Protein AF-A0A9E1RYP2-F1 (afdb_monomer_lite)

Structure (mmCIF, N/CA/C/O backbone):
data_AF-A0A9E1RYP2-F1
#
_entry.id   AF-A0A9E1RYP2-F1
#
loop_
_atom_site.group_PDB
_atom_site.id
_atom_site.type_symbol
_atom_site.label_atom_id
_atom_site.label_alt_id
_atom_site.label_comp_id
_atom_site.label_asym_id
_atom_site.label_entity_id
_atom_site.label_seq_id
_atom_site.pdbx_PDB_ins_code
_atom_site.Cartn_x
_atom_site.Cartn_y
_atom_site.Cartn_z
_atom_site.occupancy
_atom_site.B_iso_or_equiv
_atom_site.auth_seq_id
_atom_site.auth_comp_id
_atom_site.auth_asym_id
_atom_site.auth_atom_id
_atom_site.pdbx_PDB_model_num
ATOM 1 N N . MET A 1 1 ? -30.536 16.034 9.581 1.00 49.25 1 MET A N 1
ATOM 2 C CA . MET A 1 1 ? -29.692 17.081 8.967 1.00 49.25 1 MET A CA 1
ATOM 3 C C . MET A 1 1 ? -28.965 16.430 7.803 1.00 49.25 1 MET A C 1
ATOM 5 O O . MET A 1 1 ? -28.178 15.524 8.031 1.00 49.25 1 MET A O 1
ATOM 9 N N . THR A 1 2 ? -29.339 16.762 6.572 1.00 56.75 2 THR A N 1
ATOM 10 C CA . THR A 1 2 ? -28.860 16.094 5.353 1.00 56.75 2 THR A CA 1
ATOM 11 C C . THR A 1 2 ? -27.442 16.545 5.013 1.00 56.75 2 THR A C 1
ATOM 13 O O . THR A 1 2 ? -27.133 17.735 5.046 1.00 56.75 2 THR A O 1
ATOM 16 N N . ILE A 1 3 ? -26.558 15.588 4.723 1.00 62.09 3 ILE A N 1
ATOM 17 C CA . ILE A 1 3 ? -25.202 15.877 4.249 1.00 62.09 3 ILE A CA 1
ATOM 18 C C . ILE A 1 3 ? -25.315 16.577 2.890 1.00 62.09 3 ILE A C 1
ATOM 20 O O . ILE A 1 3 ? -26.033 16.100 2.016 1.00 62.09 3 ILE A O 1
ATOM 24 N N . ASP A 1 4 ? -24.623 17.709 2.733 1.00 70.75 4 ASP A N 1
ATOM 25 C CA . ASP A 1 4 ? -24.533 18.447 1.468 1.00 70.75 4 ASP A CA 1
ATOM 26 C C . ASP A 1 4 ? -24.149 17.482 0.331 1.00 70.75 4 ASP A C 1
ATOM 28 O O . ASP A 1 4 ? -23.143 16.769 0.419 1.00 70.75 4 ASP A O 1
ATOM 32 N N . GLU A 1 5 ? -24.945 17.446 -0.740 1.00 65.81 5 GLU A N 1
ATOM 33 C CA . GLU A 1 5 ? -24.736 16.548 -1.880 1.00 65.81 5 GLU A CA 1
ATOM 34 C C . GLU A 1 5 ? -23.338 16.691 -2.496 1.00 65.81 5 GLU A C 1
ATOM 36 O O . GLU A 1 5 ? -22.787 15.718 -3.024 1.00 65.81 5 GLU A O 1
ATOM 41 N N . ARG A 1 6 ? -22.722 17.878 -2.400 1.00 64.88 6 ARG A N 1
ATOM 42 C CA . ARG A 1 6 ? -21.346 18.103 -2.869 1.00 64.88 6 ARG A CA 1
ATOM 43 C C . ARG A 1 6 ? -20.322 17.318 -2.052 1.00 64.88 6 ARG A C 1
ATOM 45 O O . ARG A 1 6 ? -19.341 16.838 -2.613 1.00 64.88 6 ARG A O 1
ATOM 52 N N . VAL A 1 7 ? -20.560 17.167 -0.750 1.00 67.50 7 VAL A N 1
ATOM 53 C CA . VAL A 1 7 ? -19.713 16.388 0.165 1.00 67.50 7 VAL A CA 1
ATOM 54 C C . VAL A 1 7 ? -19.949 14.891 -0.038 1.00 67.50 7 VAL A C 1
ATOM 56 O O . VAL A 1 7 ? -18.996 14.117 -0.025 1.00 67.50 7 VAL A O 1
ATOM 59 N N . ALA A 1 8 ? -21.192 14.479 -0.305 1.00 66.88 8 ALA A N 1
ATOM 60 C CA . ALA A 1 8 ? -21.536 13.079 -0.564 1.00 66.88 8 ALA A CA 1
ATOM 61 C C .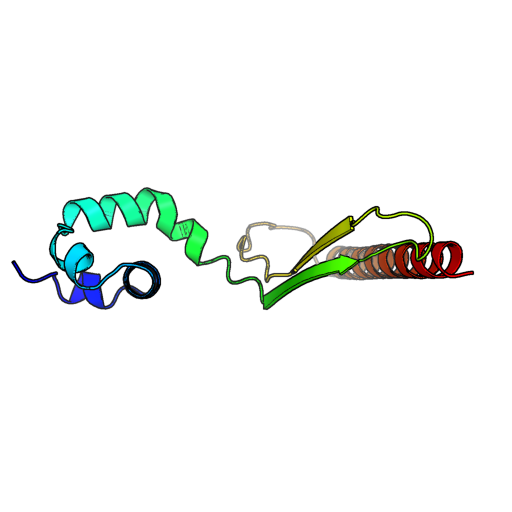 ALA A 1 8 ? -20.915 12.522 -1.862 1.00 66.88 8 ALA A C 1
ATOM 63 O O . ALA A 1 8 ? -20.601 11.334 -1.941 1.00 66.88 8 ALA A O 1
ATOM 64 N N . ARG A 1 9 ? -20.710 13.369 -2.881 1.00 70.62 9 ARG A N 1
ATOM 65 C CA . ARG A 1 9 ? -20.059 12.979 -4.148 1.00 70.62 9 ARG A CA 1
ATOM 66 C C . ARG A 1 9 ? -18.531 12.936 -4.078 1.00 70.62 9 ARG A C 1
ATOM 68 O O . ARG A 1 9 ? -17.898 12.552 -5.061 1.00 70.62 9 ARG A O 1
ATOM 75 N N . ASP A 1 10 ? -17.930 13.326 -2.958 1.00 73.56 10 ASP A N 1
ATOM 76 C CA . ASP A 1 10 ? -16.481 13.305 -2.808 1.00 73.56 10 ASP A CA 1
ATOM 77 C C . ASP A 1 10 ? -15.954 11.850 -2.720 1.00 73.56 10 ASP A C 1
ATOM 79 O O . ASP A 1 10 ? -16.409 11.084 -1.864 1.00 73.56 10 ASP A O 1
ATOM 83 N N . PRO A 1 11 ? -14.994 11.439 -3.575 1.00 72.12 11 PRO A N 1
ATOM 84 C CA . PRO A 1 11 ? -14.495 10.062 -3.603 1.00 72.12 11 PRO A CA 1
ATOM 85 C C . PRO A 1 11 ? -13.877 9.590 -2.281 1.00 72.12 11 PRO A C 1
ATOM 87 O O . PRO A 1 11 ? -14.032 8.422 -1.925 1.00 72.12 11 PRO A O 1
ATOM 90 N N . PHE A 1 12 ? -13.199 10.486 -1.552 1.00 74.56 12 PHE A N 1
ATOM 91 C CA . PHE A 1 12 ? -12.620 10.183 -0.242 1.00 74.56 12 PHE A CA 1
ATOM 92 C C . PHE A 1 12 ? -13.730 9.905 0.769 1.00 74.56 12 PHE A C 1
ATOM 94 O O . PHE A 1 12 ? -13.715 8.881 1.449 1.00 74.56 12 PHE A O 1
ATOM 101 N N . ILE A 1 13 ? -14.725 10.791 0.815 1.00 74.38 13 ILE A N 1
ATOM 102 C CA . ILE A 1 13 ? -15.856 10.692 1.739 1.00 74.38 13 ILE A CA 1
ATOM 103 C C . ILE A 1 13 ? -16.654 9.413 1.480 1.00 74.38 13 ILE A C 1
ATOM 105 O O . ILE A 1 13 ? -16.988 8.695 2.421 1.00 74.38 13 ILE A O 1
ATOM 109 N N . ARG A 1 14 ? -16.887 9.071 0.211 1.00 76.06 14 ARG A N 1
ATOM 110 C CA . ARG A 1 14 ? -17.593 7.845 -0.173 1.00 76.06 14 ARG A CA 1
ATOM 111 C C . ARG A 1 14 ? -16.868 6.580 0.297 1.00 76.06 14 ARG A C 1
ATOM 113 O O . ARG A 1 14 ? -17.477 5.757 0.973 1.00 76.06 14 ARG A O 1
ATOM 120 N N . GLN A 1 15 ? -15.572 6.451 0.005 1.00 75.44 15 GLN A N 1
ATOM 121 C CA . GLN A 1 15 ? -14.775 5.294 0.444 1.00 75.44 15 GLN A CA 1
ATOM 122 C C . GLN A 1 15 ? -14.643 5.216 1.970 1.00 75.44 15 GLN A C 1
ATOM 124 O O . GLN A 1 15 ? -14.639 4.128 2.547 1.00 75.44 15 GLN A O 1
ATOM 129 N N . PHE A 1 16 ? -14.544 6.367 2.635 1.00 76.19 16 PHE A N 1
ATOM 130 C CA . PHE A 1 16 ? -14.487 6.452 4.090 1.00 76.19 16 PHE A CA 1
ATOM 131 C C . PHE A 1 16 ? -15.788 5.944 4.730 1.00 76.19 16 PHE A C 1
ATOM 133 O O . PHE A 1 16 ? -15.751 5.113 5.638 1.00 76.19 16 PHE A O 1
ATOM 140 N N . PHE A 1 17 ? -16.944 6.371 4.214 1.00 79.62 17 PHE A N 1
ATOM 141 C CA . PHE A 1 17 ? -18.252 5.985 4.742 1.00 79.62 17 PHE A CA 1
ATOM 142 C C . PHE A 1 17 ? -18.667 4.539 4.442 1.00 79.62 17 PHE A C 1
ATOM 144 O O . PHE A 1 17 ? -19.449 3.978 5.210 1.00 79.62 17 PHE A O 1
ATOM 151 N N . GLU A 1 18 ? -18.135 3.907 3.392 1.00 78.94 18 GLU A N 1
ATOM 152 C CA . GLU A 1 18 ? -18.356 2.477 3.111 1.00 78.94 18 GLU A CA 1
ATOM 153 C C . GLU A 1 18 ? -17.857 1.569 4.249 1.00 78.94 18 GLU A C 1
ATOM 155 O O . GLU A 1 18 ? -18.407 0.491 4.468 1.00 78.94 18 GLU A O 1
ATOM 160 N N . ARG A 1 19 ? -16.861 2.022 5.022 1.00 78.94 19 ARG A N 1
ATOM 161 C CA . ARG A 1 19 ? -16.293 1.286 6.166 1.00 78.94 19 ARG A CA 1
ATOM 162 C C . ARG A 1 19 ? -16.963 1.615 7.502 1.00 78.94 19 ARG A C 1
ATOM 164 O O . ARG A 1 19 ? -16.650 0.985 8.509 1.00 78.94 19 ARG A O 1
ATOM 171 N N . ILE A 1 20 ? -17.864 2.599 7.525 1.00 81.56 20 ILE A N 1
ATOM 172 C CA . ILE A 1 20 ? -18.532 3.075 8.739 1.00 81.56 20 ILE A CA 1
ATOM 173 C C . ILE A 1 20 ? -19.954 2.495 8.807 1.00 81.56 20 ILE A C 1
ATOM 175 O O . ILE A 1 20 ? -20.704 2.585 7.823 1.00 81.56 20 ILE A O 1
ATOM 179 N N . PRO A 1 21 ? -20.366 1.931 9.960 1.00 83.00 21 PRO A N 1
ATOM 180 C CA . PRO A 1 21 ? -21.735 1.469 10.173 1.00 83.00 21 PRO A CA 1
ATOM 181 C C . PRO A 1 21 ? -22.767 2.557 9.859 1.00 83.00 21 PRO A C 1
ATOM 183 O O . PRO A 1 21 ? -22.576 3.714 10.227 1.00 83.00 21 PRO A O 1
ATOM 186 N N . ALA A 1 22 ? -23.875 2.186 9.208 1.00 76.69 22 ALA A N 1
ATOM 187 C CA . ALA A 1 22 ? -24.879 3.132 8.704 1.00 76.69 22 ALA A CA 1
ATOM 188 C C . ALA A 1 22 ? -25.369 4.133 9.769 1.00 76.69 22 ALA A C 1
ATOM 190 O O . ALA A 1 22 ? -25.382 5.332 9.511 1.00 76.69 22 ALA A O 1
ATOM 191 N N . HIS A 1 23 ? -25.646 3.653 10.985 1.00 80.75 23 HIS A N 1
ATOM 192 C CA . HIS A 1 23 ? -26.110 4.475 12.108 1.00 80.75 23 HIS A CA 1
ATOM 193 C C . HIS A 1 23 ? -25.093 5.535 12.566 1.00 80.75 23 HIS A C 1
ATOM 195 O O . HIS A 1 23 ? -25.477 6.585 13.067 1.00 80.75 23 HIS A O 1
ATOM 201 N N . MET A 1 24 ? -23.792 5.297 12.370 1.00 81.12 24 MET A N 1
ATOM 202 C CA . MET A 1 24 ? -22.749 6.269 12.708 1.00 81.12 24 MET A CA 1
ATOM 203 C C . MET A 1 24 ? -22.597 7.334 11.622 1.00 81.12 24 MET A C 1
ATOM 205 O O . MET A 1 24 ? -22.171 8.448 11.920 1.00 81.12 24 MET A O 1
ATOM 209 N N . ARG A 1 25 ? -22.954 7.034 10.365 1.00 80.31 25 ARG A N 1
ATOM 210 C CA . ARG A 1 25 ? -22.743 7.966 9.244 1.00 80.31 25 ARG A CA 1
ATOM 211 C C . ARG A 1 25 ? -23.534 9.258 9.406 1.00 80.31 25 ARG A C 1
ATOM 213 O O . ARG A 1 25 ? -23.039 10.328 9.071 1.00 80.31 25 ARG A O 1
ATOM 220 N N . GLU A 1 26 ? -24.730 9.143 9.967 1.00 80.56 26 GLU A N 1
ATOM 221 C CA . GLU A 1 26 ? -25.656 10.254 10.185 1.00 80.56 26 GLU A CA 1
ATOM 222 C C . GLU A 1 26 ? -25.215 11.192 11.315 1.00 80.56 26 GLU A C 1
ATOM 224 O O . GLU A 1 26 ? -25.709 12.313 11.417 1.00 80.56 26 GLU A O 1
ATOM 229 N N . THR A 1 27 ? -24.254 10.768 12.143 1.00 85.75 27 THR A N 1
ATOM 230 C CA . THR A 1 27 ? -23.720 11.586 13.243 1.00 85.75 27 THR A CA 1
ATOM 231 C C . THR A 1 27 ? -22.651 12.582 12.786 1.00 85.75 27 THR A C 1
ATOM 233 O O . THR A 1 27 ? -22.332 13.524 13.512 1.00 85.75 27 THR A O 1
ATOM 236 N N . PHE A 1 28 ? -22.106 12.414 11.575 1.00 83.69 28 PHE A N 1
ATOM 237 C CA . PHE A 1 28 ? -21.067 13.292 11.049 1.00 83.69 28 PHE A CA 1
ATOM 238 C C . PHE A 1 28 ? -21.642 14.593 10.493 1.00 83.69 28 PHE A C 1
ATOM 240 O O . PHE A 1 28 ? -22.474 14.614 9.587 1.00 83.69 28 PHE A O 1
ATOM 247 N N . THR A 1 29 ? -21.106 15.706 10.979 1.00 86.88 29 THR A N 1
ATOM 248 C CA . THR A 1 29 ? -21.404 17.039 10.452 1.00 86.88 29 THR A CA 1
ATOM 249 C C . THR A 1 29 ? -20.496 17.393 9.266 1.00 86.88 29 THR A C 1
ATOM 251 O O . THR A 1 29 ? -19.349 16.936 9.197 1.00 86.88 29 THR A O 1
ATOM 254 N N . PRO A 1 30 ? -20.927 18.295 8.362 1.00 82.25 30 PRO A N 1
ATOM 255 C CA . PRO A 1 30 ? -20.100 18.741 7.237 1.00 82.25 30 PRO A CA 1
ATOM 256 C C . PRO A 1 30 ? -18.729 19.307 7.649 1.00 82.25 30 PRO A C 1
ATOM 258 O O . PRO A 1 30 ? -17.733 19.085 6.963 1.00 82.25 30 PRO A O 1
ATOM 261 N N . ARG A 1 31 ? -18.649 19.996 8.798 1.00 82.69 31 ARG A N 1
ATOM 262 C CA . ARG A 1 31 ? -17.385 20.540 9.330 1.00 82.69 31 ARG A CA 1
ATOM 263 C C . ARG A 1 31 ? -16.425 19.441 9.787 1.00 82.69 31 ARG A C 1
ATOM 265 O O . ARG A 1 31 ? -15.233 19.527 9.508 1.00 82.69 31 ARG A O 1
ATOM 272 N N . GLN A 1 32 ? -16.935 18.399 10.446 1.00 86.00 32 GLN A N 1
ATOM 273 C CA . GLN A 1 32 ? -16.125 17.241 10.840 1.00 86.00 32 GLN A CA 1
ATOM 274 C C . GLN A 1 32 ? -15.597 16.494 9.610 1.00 86.00 32 GLN A C 1
ATOM 276 O O . GLN A 1 32 ? -14.431 16.109 9.582 1.00 86.00 32 GLN A O 1
ATOM 281 N N . LEU A 1 33 ? -16.414 16.358 8.562 1.00 83.69 33 LEU A N 1
ATOM 282 C CA . LEU A 1 33 ? -15.989 15.743 7.302 1.00 83.69 33 LEU A CA 1
ATOM 283 C C . LEU A 1 33 ? -14.909 16.555 6.584 1.00 83.69 33 LEU A C 1
ATOM 285 O O . LEU A 1 33 ? -13.950 15.978 6.073 1.00 83.69 33 LEU A O 1
ATOM 289 N N . ALA A 1 34 ? -15.014 17.885 6.593 1.00 81.19 34 ALA A N 1
ATOM 290 C CA . ALA A 1 34 ? -13.977 18.756 6.046 1.00 81.19 34 ALA A CA 1
ATOM 291 C C . ALA A 1 34 ? -12.644 18.617 6.806 1.00 81.19 34 ALA A C 1
ATOM 293 O O . ALA A 1 34 ? -11.591 18.510 6.177 1.00 81.19 34 ALA A O 1
ATOM 294 N N . ALA A 1 35 ? -12.687 18.546 8.142 1.00 82.62 35 ALA A N 1
ATOM 295 C CA . ALA A 1 35 ? -11.500 18.329 8.970 1.00 82.62 35 ALA A CA 1
ATOM 296 C C . ALA A 1 35 ? -10.860 16.953 8.711 1.00 82.62 35 ALA A C 1
ATOM 298 O O . ALA A 1 35 ? -9.648 16.858 8.517 1.00 82.62 35 ALA A O 1
ATOM 299 N N . LEU A 1 36 ? -11.672 15.894 8.620 1.00 82.19 36 LEU A N 1
ATOM 300 C CA . LEU A 1 36 ? -11.194 14.553 8.269 1.00 82.19 36 LEU A CA 1
ATOM 301 C C . LEU A 1 36 ? -10.558 14.525 6.879 1.00 82.19 36 LEU A C 1
ATOM 303 O O . LEU A 1 36 ? -9.497 13.933 6.702 1.00 82.19 36 LEU A O 1
ATOM 307 N N . LYS A 1 37 ? -11.153 15.210 5.902 1.00 77.25 37 LYS A N 1
ATOM 308 C CA . LYS A 1 37 ? -10.585 15.331 4.558 1.00 77.25 37 LYS A CA 1
ATOM 309 C C . LYS A 1 37 ? -9.264 16.104 4.549 1.00 77.25 37 LYS A C 1
ATOM 311 O O . LYS A 1 37 ? -8.368 15.732 3.802 1.00 77.25 37 LYS A O 1
ATOM 316 N N . MET A 1 38 ? -9.102 17.140 5.371 1.00 77.75 38 MET A N 1
ATOM 317 C CA . MET A 1 38 ? -7.815 17.838 5.491 1.00 77.75 38 MET A CA 1
ATOM 318 C C . MET A 1 38 ? -6.706 16.937 6.048 1.00 77.75 38 MET A C 1
ATOM 320 O O . MET A 1 38 ? -5.575 17.022 5.584 1.00 77.75 38 MET A O 1
ATOM 324 N N . VAL A 1 39 ? -7.022 16.076 7.020 1.00 76.94 39 VAL A N 1
ATOM 325 C CA . VAL A 1 39 ? -6.025 15.215 7.684 1.00 76.94 39 VAL A CA 1
ATOM 326 C C . VAL A 1 39 ? -5.742 13.933 6.891 1.00 76.94 39 VAL A C 1
ATOM 328 O O . VAL A 1 39 ? -4.598 13.496 6.806 1.00 76.94 39 VAL A O 1
ATOM 331 N N . PHE A 1 40 ? -6.768 13.327 6.288 1.00 72.31 40 PHE A N 1
ATOM 332 C CA . PHE A 1 40 ? -6.692 12.002 5.659 1.00 72.31 40 PHE A CA 1
ATOM 333 C C . PHE A 1 40 ? -6.921 12.012 4.138 1.00 72.31 40 PHE A C 1
ATOM 335 O O . PHE A 1 40 ? -6.736 10.989 3.479 1.00 72.31 40 PHE A O 1
ATOM 342 N N . GLY A 1 41 ? -7.302 13.145 3.542 1.00 65.25 41 GLY A N 1
ATOM 343 C CA . GLY A 1 41 ? -7.650 13.228 2.117 1.00 65.25 41 GLY A CA 1
ATOM 344 C C . GLY A 1 41 ? -6.490 12.908 1.173 1.00 65.25 41 GLY A C 1
ATOM 345 O O . GLY A 1 41 ? -6.715 12.376 0.086 1.00 65.25 41 GLY A O 1
ATOM 346 N N . GLU A 1 42 ? -5.244 13.149 1.589 1.00 59.12 42 GLU A N 1
ATOM 347 C CA . GLU A 1 42 ? -4.064 12.736 0.819 1.00 59.12 42 GLU A CA 1
ATOM 348 C C . GLU A 1 42 ? -3.773 11.233 0.938 1.00 59.12 42 GLU A C 1
ATOM 350 O O . GLU A 1 42 ? -3.307 10.622 -0.027 1.00 59.12 42 GLU A O 1
ATOM 355 N N . SER A 1 43 ? -4.095 10.605 2.076 1.00 56.53 43 SER A N 1
ATOM 356 C CA . SER A 1 43 ? -3.756 9.195 2.330 1.00 56.53 43 SER A CA 1
ATOM 357 C C . SER A 1 43 ? -4.565 8.226 1.466 1.00 56.53 43 SER A C 1
ATOM 359 O O . SER A 1 43 ? -4.115 7.125 1.163 1.00 56.53 43 SER A O 1
ATOM 361 N N . THR A 1 44 ? -5.739 8.653 1.003 1.00 53.81 44 THR A N 1
ATOM 362 C CA . THR A 1 44 ? -6.678 7.787 0.271 1.00 53.81 44 THR A CA 1
ATOM 363 C C . THR A 1 44 ? -6.363 7.713 -1.221 1.00 53.81 44 THR A C 1
ATOM 365 O O . THR A 1 44 ? -6.812 6.807 -1.918 1.00 53.81 44 THR A O 1
ATOM 368 N N . ARG A 1 45 ? -5.509 8.613 -1.727 1.00 50.25 45 ARG A N 1
ATOM 369 C CA . ARG A 1 45 ? -5.010 8.551 -3.109 1.00 50.25 45 ARG A CA 1
ATOM 370 C C . ARG A 1 45 ? -3.848 7.571 -3.288 1.00 50.25 45 ARG A C 1
ATOM 372 O O . ARG A 1 45 ? -3.425 7.341 -4.419 1.00 50.25 45 ARG A O 1
ATOM 379 N N . ALA A 1 46 ? -3.360 6.957 -2.209 1.00 52.25 46 ALA A N 1
ATOM 380 C CA . ALA A 1 46 ? -2.384 5.874 -2.253 1.00 52.25 46 ALA A CA 1
ATOM 381 C C . ALA A 1 46 ? -3.064 4.534 -2.588 1.00 52.25 46 ALA A C 1
ATOM 383 O O . ALA A 1 46 ? -2.927 3.543 -1.876 1.00 52.25 46 ALA A O 1
ATOM 384 N N . GLY A 1 47 ? -3.813 4.501 -3.693 1.00 54.47 47 GLY A N 1
ATOM 385 C CA . GLY A 1 47 ? -4.161 3.245 -4.342 1.00 54.47 47 GLY A CA 1
ATOM 386 C C . GLY A 1 47 ? -2.874 2.634 -4.879 1.00 54.47 47 GLY A C 1
ATOM 387 O O . GLY A 1 47 ? -2.423 2.973 -5.974 1.00 54.47 47 GLY A O 1
ATOM 388 N N . HIS A 1 48 ? -2.222 1.798 -4.080 1.00 58.31 48 HIS A N 1
ATOM 389 C CA . HIS A 1 48 ? -1.122 0.985 -4.566 1.00 58.31 48 HIS A CA 1
ATOM 390 C C . HIS A 1 48 ? -1.694 0.021 -5.608 1.00 58.31 48 HIS A C 1
ATOM 392 O O . HIS A 1 48 ? -2.621 -0.728 -5.319 1.00 58.31 48 HIS A O 1
ATOM 398 N N . LEU A 1 49 ? -1.178 0.078 -6.839 1.00 58.59 49 LEU A N 1
ATOM 399 C CA . LEU A 1 49 ? -1.593 -0.831 -7.913 1.00 58.59 49 LEU A CA 1
ATOM 400 C C . LEU A 1 49 ? -1.302 -2.292 -7.557 1.00 58.59 49 LEU A C 1
ATOM 402 O O . LEU A 1 49 ? -1.955 -3.189 -8.079 1.00 58.59 49 LEU A O 1
ATOM 406 N N . VAL A 1 50 ? -0.320 -2.522 -6.684 1.00 61.88 50 VAL A N 1
ATOM 407 C CA . VAL A 1 50 ? 0.058 -3.843 -6.193 1.00 61.88 50 VAL A CA 1
ATOM 408 C C . VAL A 1 50 ? 0.273 -3.743 -4.683 1.00 61.88 50 VAL A C 1
ATOM 410 O O . VAL A 1 50 ? 1.173 -3.033 -4.245 1.00 61.88 50 VAL A O 1
ATOM 413 N N . ASP A 1 51 ? -0.540 -4.443 -3.894 1.00 71.69 51 ASP A N 1
ATOM 414 C CA . ASP A 1 51 ? -0.336 -4.669 -2.455 1.00 71.69 51 ASP A CA 1
ATOM 415 C C . ASP A 1 51 ? -0.313 -6.186 -2.231 1.00 71.69 51 ASP A C 1
ATOM 417 O O . ASP A 1 51 ? -1.354 -6.839 -2.167 1.00 71.69 51 ASP A O 1
ATOM 421 N N . ILE A 1 52 ? 0.890 -6.763 -2.222 1.00 74.62 52 ILE A N 1
ATOM 422 C CA . ILE A 1 52 ? 1.108 -8.187 -1.970 1.00 74.62 52 ILE A CA 1
ATOM 423 C C . ILE A 1 52 ? 1.585 -8.331 -0.533 1.00 74.62 52 ILE A C 1
ATOM 425 O O . ILE A 1 52 ? 2.646 -7.829 -0.157 1.00 74.62 52 ILE A O 1
ATOM 429 N N . ARG A 1 53 ? 0.807 -9.063 0.259 1.00 80.19 53 ARG A N 1
ATOM 430 C CA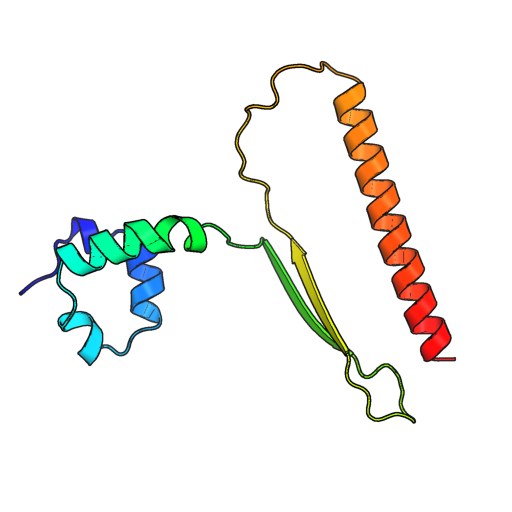 . ARG A 1 53 ? 1.117 -9.390 1.649 1.00 80.19 53 ARG A CA 1
ATOM 431 C C . ARG A 1 53 ? 1.154 -10.898 1.766 1.00 80.19 53 ARG A C 1
ATOM 433 O O . ARG A 1 53 ? 0.155 -11.560 1.497 1.00 80.19 53 ARG A O 1
ATOM 440 N N . LEU A 1 54 ? 2.314 -11.437 2.106 1.00 75.06 54 LEU A N 1
ATOM 441 C CA . LEU A 1 54 ? 2.537 -12.873 2.186 1.00 75.06 54 LEU A CA 1
ATOM 442 C C . LEU A 1 54 ? 3.095 -13.218 3.558 1.00 75.06 54 LEU A C 1
ATOM 444 O O . LEU A 1 54 ? 4.075 -12.632 4.012 1.00 75.06 54 LEU A O 1
ATOM 448 N N . GLU A 1 55 ? 2.492 -14.212 4.195 1.00 72.88 55 GLU A N 1
ATOM 449 C CA . GLU A 1 55 ? 3.087 -14.890 5.339 1.00 72.88 55 GLU A CA 1
ATOM 450 C C . GLU A 1 55 ? 3.832 -16.118 4.826 1.00 72.88 55 GLU A C 1
ATOM 452 O O . GLU A 1 55 ? 3.217 -17.065 4.338 1.00 72.88 55 GLU A O 1
ATOM 457 N N . ILE A 1 56 ? 5.163 -16.103 4.904 1.00 69.44 56 ILE A N 1
ATOM 458 C CA . ILE A 1 56 ? 5.992 -17.209 4.418 1.00 69.44 56 ILE A CA 1
ATOM 459 C C . ILE A 1 56 ? 6.524 -17.999 5.622 1.00 69.44 56 ILE A C 1
ATOM 461 O O . ILE A 1 56 ? 7.281 -17.452 6.438 1.00 69.44 56 ILE A O 1
ATOM 465 N N . PRO A 1 57 ? 6.169 -19.290 5.757 1.00 65.12 57 PRO A N 1
ATOM 466 C CA . PRO A 1 57 ? 6.826 -20.187 6.694 1.00 65.12 57 PRO A CA 1
ATOM 467 C C . PRO A 1 57 ? 8.171 -20.627 6.098 1.00 65.12 57 PRO A C 1
ATOM 469 O O . PRO A 1 57 ? 8.248 -21.589 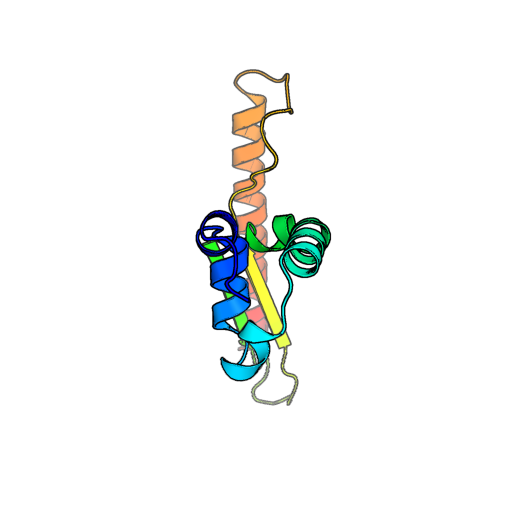5.344 1.00 65.12 57 PRO A O 1
ATOM 472 N N . LEU A 1 58 ? 9.253 -19.919 6.434 1.00 65.00 58 LEU A N 1
ATOM 473 C CA . LEU A 1 58 ? 10.604 -20.166 5.895 1.00 65.00 58 LEU A CA 1
ATOM 474 C C . LEU A 1 58 ? 11.261 -21.474 6.383 1.00 65.00 58 LEU A C 1
ATOM 476 O O . LEU A 1 58 ? 12.403 -21.753 6.040 1.00 65.00 58 LEU A O 1
ATOM 480 N N . SER A 1 59 ? 10.586 -22.287 7.202 1.00 58.44 59 SER A N 1
ATOM 481 C CA . SER A 1 59 ? 11.092 -23.605 7.589 1.00 58.44 59 SER A CA 1
ATOM 482 C C . SER A 1 59 ? 9.965 -24.548 8.010 1.00 58.44 59 SER A C 1
ATOM 484 O O . SER A 1 59 ? 9.203 -24.236 8.922 1.00 58.44 59 SER A O 1
ATOM 486 N N . LEU A 1 60 ? 9.936 -25.756 7.438 1.00 59.03 60 LEU A N 1
ATOM 487 C CA . LEU A 1 60 ? 9.124 -26.876 7.943 1.00 59.03 60 LEU A CA 1
ATOM 488 C C . LEU A 1 60 ? 9.549 -27.319 9.360 1.00 59.03 60 LEU A C 1
ATOM 490 O O . LEU A 1 60 ? 8.754 -27.911 10.084 1.00 59.03 60 LEU A O 1
ATOM 494 N N . ARG A 1 61 ? 10.788 -27.015 9.782 1.00 56.75 61 ARG A N 1
ATOM 495 C CA . ARG A 1 61 ? 11.350 -27.409 11.091 1.00 56.75 61 ARG A CA 1
ATOM 496 C C . ARG A 1 61 ? 11.296 -26.315 12.158 1.00 56.75 61 ARG A C 1
ATOM 498 O O . ARG A 1 61 ? 11.330 -26.627 13.345 1.00 56.75 61 ARG A O 1
ATOM 505 N N . ARG A 1 62 ? 11.232 -25.034 11.785 1.00 56.47 62 ARG A N 1
ATOM 506 C CA . ARG A 1 62 ? 11.167 -23.910 12.737 1.00 56.47 62 ARG A CA 1
ATOM 507 C C . ARG A 1 62 ? 9.872 -23.134 12.528 1.00 56.47 62 ARG A C 1
ATOM 509 O O . ARG A 1 62 ? 9.666 -22.573 11.462 1.00 56.47 62 ARG A O 1
ATOM 516 N N . LYS A 1 63 ? 9.054 -23.022 13.583 1.00 61.84 63 LYS A N 1
ATOM 517 C CA . LYS A 1 63 ? 7.791 -22.250 13.651 1.00 61.84 63 LYS A CA 1
ATOM 518 C C . LYS A 1 63 ? 7.979 -20.721 13.512 1.00 61.84 63 LYS A C 1
ATOM 520 O O . LYS A 1 63 ? 7.306 -19.952 14.192 1.00 61.84 63 LYS A O 1
ATOM 525 N N . LYS A 1 64 ? 8.921 -20.246 12.695 1.00 60.09 64 LYS A N 1
ATOM 526 C CA . LYS A 1 64 ? 9.138 -18.818 12.447 1.00 60.09 64 LYS A CA 1
ATOM 527 C C . LYS A 1 64 ? 8.350 -18.416 11.205 1.00 60.09 64 LYS A C 1
ATOM 529 O O . LYS A 1 64 ? 8.601 -18.927 10.118 1.00 60.09 64 LYS A O 1
ATOM 534 N N . ARG A 1 65 ? 7.381 -17.522 11.393 1.00 66.69 65 ARG A N 1
ATOM 535 C CA . ARG A 1 65 ? 6.590 -16.921 10.316 1.00 66.69 65 ARG A CA 1
ATOM 536 C C . ARG A 1 65 ? 7.220 -15.584 9.960 1.00 66.69 65 ARG A C 1
ATOM 538 O O . ARG A 1 65 ? 7.506 -14.795 10.858 1.00 66.69 65 ARG A O 1
ATOM 545 N N . PHE A 1 66 ? 7.452 -15.348 8.677 1.00 68.56 66 PHE A N 1
ATOM 546 C CA . PHE A 1 66 ? 7.930 -14.062 8.188 1.00 68.56 66 PHE A CA 1
ATOM 547 C C . PHE A 1 66 ? 6.803 -13.371 7.438 1.00 68.56 66 PHE A C 1
ATOM 549 O O . PHE A 1 66 ? 6.105 -13.998 6.645 1.00 68.56 66 PHE A O 1
ATOM 556 N N . TYR A 1 67 ? 6.638 -12.082 7.709 1.00 74.44 67 TYR A N 1
ATOM 557 C CA . TYR A 1 67 ? 5.639 -11.246 7.067 1.00 74.44 67 TYR A CA 1
ATOM 558 C C . TYR A 1 67 ? 6.318 -10.413 5.983 1.00 74.44 67 TYR A C 1
ATOM 560 O O . TYR A 1 67 ? 7.149 -9.550 6.275 1.00 74.44 67 TYR A O 1
ATOM 568 N N . LEU A 1 68 ? 6.000 -10.718 4.730 1.00 74.12 68 LEU A N 1
ATOM 569 C CA . LEU A 1 68 ? 6.514 -10.032 3.557 1.00 74.12 68 LEU A CA 1
ATOM 570 C C . LEU A 1 68 ? 5.446 -9.079 3.026 1.00 74.12 68 LEU A C 1
ATOM 572 O O . LEU A 1 68 ? 4.316 -9.486 2.762 1.00 74.12 68 LEU A O 1
ATOM 576 N N . VAL A 1 69 ? 5.829 -7.821 2.825 1.00 75.69 69 VAL A N 1
ATOM 577 C CA . VAL A 1 69 ? 4.971 -6.796 2.230 1.00 75.69 69 VAL A CA 1
ATOM 578 C C . VAL A 1 69 ? 5.676 -6.223 1.012 1.00 75.69 69 VAL A C 1
ATOM 580 O O . VAL A 1 69 ? 6.748 -5.630 1.127 1.00 75.69 69 VAL A O 1
ATOM 583 N N . ALA A 1 70 ? 5.067 -6.395 -0.153 1.00 75.31 70 ALA A N 1
ATOM 584 C CA . ALA A 1 70 ? 5.499 -5.799 -1.403 1.00 75.31 70 ALA A CA 1
ATOM 585 C C . ALA A 1 70 ? 4.401 -4.860 -1.899 1.00 75.31 70 ALA A C 1
ATOM 587 O O . ALA A 1 70 ? 3.341 -5.289 -2.352 1.00 75.31 70 ALA A O 1
ATOM 588 N N . ILE A 1 71 ? 4.678 -3.563 -1.807 1.00 73.44 71 ILE A N 1
ATOM 589 C CA . ILE A 1 71 ? 3.764 -2.509 -2.226 1.00 73.44 71 ILE A CA 1
ATOM 590 C C . ILE A 1 71 ? 4.373 -1.784 -3.427 1.00 73.44 71 ILE A C 1
ATOM 592 O O . ILE A 1 71 ? 5.500 -1.291 -3.363 1.00 73.44 71 ILE A O 1
ATOM 596 N N . SER A 1 72 ? 3.623 -1.699 -4.523 1.00 72.25 72 SER A N 1
ATOM 597 C CA . SER A 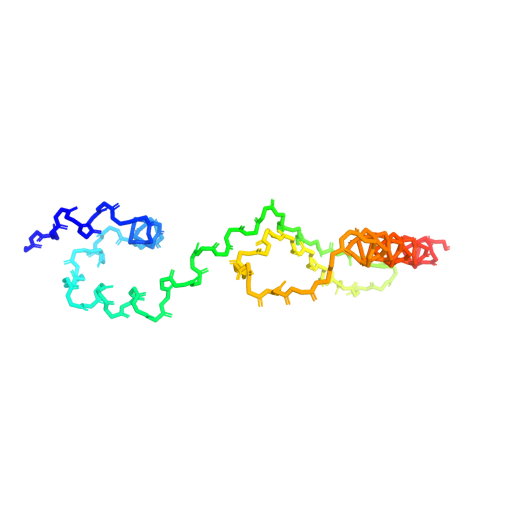1 72 ? 3.981 -0.928 -5.711 1.00 72.25 72 SER A CA 1
ATOM 598 C C . SER A 1 72 ? 2.843 0.005 -6.101 1.00 72.25 72 SER A C 1
ATOM 600 O O . SER A 1 72 ? 1.668 -0.358 -6.092 1.00 72.25 72 SER A O 1
ATOM 602 N N . GLY A 1 73 ? 3.184 1.236 -6.460 1.00 65.50 73 GLY A N 1
ATOM 603 C CA . GLY A 1 73 ? 2.224 2.241 -6.894 1.00 65.50 73 GLY A CA 1
ATOM 604 C C . GLY A 1 73 ? 2.873 3.232 -7.844 1.00 65.50 73 GLY A C 1
ATOM 605 O O . GLY A 1 73 ? 4.097 3.371 -7.882 1.00 65.50 73 GLY A O 1
ATOM 606 N N . GLN A 1 74 ? 2.044 3.921 -8.624 1.00 61.59 74 GLN A N 1
ATOM 607 C CA . GLN A 1 74 ? 2.523 5.024 -9.447 1.00 61.59 74 GLN A CA 1
ATOM 608 C C . GLN A 1 74 ? 2.980 6.169 -8.539 1.00 61.59 74 GLN A C 1
ATOM 610 O O . GLN A 1 74 ? 2.245 6.615 -7.654 1.00 61.59 74 GLN A O 1
ATOM 615 N N . ASP A 1 75 ? 4.207 6.638 -8.762 1.00 61.81 75 ASP A N 1
ATOM 616 C CA . ASP A 1 75 ? 4.720 7.831 -8.102 1.00 61.81 75 ASP A CA 1
ATOM 617 C C . ASP A 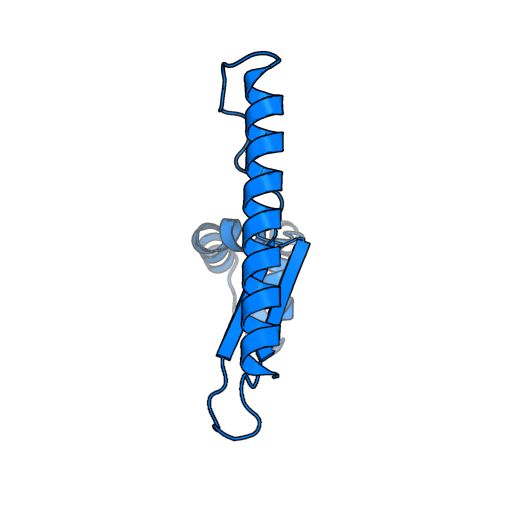1 75 ? 4.017 9.062 -8.689 1.00 61.81 75 ASP A C 1
ATOM 619 O O . ASP A 1 75 ? 4.355 9.546 -9.770 1.00 61.81 75 ASP A O 1
ATOM 623 N N . HIS A 1 76 ? 3.004 9.550 -7.976 1.00 58.34 76 HIS A N 1
ATOM 624 C CA . HIS A 1 76 ? 2.252 10.749 -8.338 1.00 58.34 76 HIS A CA 1
ATOM 625 C C . HIS A 1 76 ? 2.932 12.039 -7.854 1.00 58.34 76 HIS A C 1
ATOM 627 O O . HIS A 1 76 ? 2.324 13.109 -7.938 1.00 58.34 76 HIS A O 1
ATOM 633 N N . ARG A 1 77 ? 4.181 11.982 -7.354 1.00 61.84 77 ARG A N 1
ATOM 634 C CA . ARG A 1 77 ? 4.985 13.175 -7.040 1.00 61.84 77 ARG A CA 1
ATOM 635 C C . ARG A 1 77 ? 5.307 13.896 -8.349 1.00 61.84 77 ARG A C 1
ATOM 637 O O . ARG A 1 77 ? 6.334 13.674 -8.989 1.00 61.84 77 ARG A O 1
ATOM 644 N N . GLY A 1 78 ? 4.360 14.724 -8.779 1.00 45.19 78 GLY A N 1
ATOM 645 C CA . GLY A 1 78 ? 4.347 15.374 -10.076 1.00 45.19 78 GLY A CA 1
ATOM 646 C C . GLY A 1 78 ? 5.651 16.104 -10.377 1.00 45.19 78 GLY A C 1
ATOM 647 O O . GLY A 1 78 ? 6.062 16.991 -9.637 1.00 45.19 78 GLY A O 1
ATOM 648 N N . GLY A 1 79 ? 6.277 15.725 -11.494 1.00 50.88 79 GLY A N 1
ATOM 649 C CA . GLY A 1 79 ? 6.803 16.629 -12.525 1.00 50.88 79 GLY A CA 1
ATOM 650 C C . GLY A 1 79 ? 7.871 17.678 -12.186 1.00 50.88 79 GLY A C 1
ATOM 651 O O . GLY A 1 79 ? 8.427 18.250 -13.116 1.00 50.88 79 GLY A O 1
ATOM 652 N N . LYS A 1 80 ? 8.232 17.938 -10.926 1.00 46.50 80 LYS A N 1
ATOM 653 C CA . LYS A 1 80 ? 9.190 18.996 -10.548 1.00 46.50 80 LYS A CA 1
ATOM 654 C C . LYS A 1 80 ? 10.642 18.520 -10.468 1.00 46.50 80 LYS A C 1
ATOM 656 O O . LYS A 1 80 ? 11.467 19.142 -9.812 1.00 46.50 80 LYS A O 1
ATOM 661 N N . ARG A 1 81 ? 11.006 17.449 -11.179 1.00 52.56 81 ARG A N 1
ATOM 662 C CA . ARG A 1 81 ? 12.418 17.206 -11.528 1.00 52.56 81 ARG A CA 1
ATOM 663 C C . ARG A 1 81 ? 12.682 17.779 -12.914 1.00 52.56 81 ARG A C 1
ATOM 665 O O . ARG A 1 81 ? 12.880 17.051 -13.886 1.00 52.56 81 ARG A O 1
ATOM 672 N N . VAL A 1 82 ? 12.637 19.109 -12.977 1.00 52.28 82 VAL A N 1
ATOM 673 C CA . VAL A 1 82 ? 13.177 19.896 -14.085 1.00 52.28 82 VAL A CA 1
ATOM 674 C C . VAL A 1 82 ? 14.668 19.573 -14.198 1.00 52.28 82 VAL A C 1
ATOM 676 O O . VAL A 1 82 ? 15.398 19.631 -13.215 1.00 52.28 82 VAL A O 1
ATOM 679 N N . GLY A 1 83 ? 15.106 19.214 -15.405 1.00 52.91 83 GLY A N 1
ATOM 680 C CA . GLY A 1 83 ? 16.520 19.232 -15.781 1.00 52.91 83 GLY A CA 1
ATOM 681 C C . GLY A 1 83 ? 17.280 17.916 -15.610 1.00 52.91 83 GLY A C 1
ATOM 682 O O . GLY A 1 83 ? 18.004 17.733 -14.641 1.00 52.91 83 GLY A O 1
ATOM 683 N N . LYS A 1 84 ? 17.177 17.020 -16.601 1.00 50.06 84 LYS A N 1
ATOM 684 C CA . LYS A 1 84 ? 18.324 16.321 -17.232 1.00 50.06 84 LYS A CA 1
ATOM 685 C C . LYS A 1 84 ? 17.803 15.547 -18.455 1.00 50.06 84 LYS A C 1
ATOM 687 O O . LYS A 1 84 ? 17.124 14.527 -18.328 1.00 50.06 84 LYS A O 1
ATOM 692 N N . ARG A 1 85 ? 18.042 16.121 -19.641 1.00 54.25 85 ARG A N 1
ATOM 693 C CA . ARG A 1 85 ? 17.548 15.678 -20.959 1.00 54.25 85 ARG A CA 1
ATOM 694 C C . ARG A 1 85 ? 18.046 14.265 -21.324 1.00 54.25 85 ARG A C 1
ATOM 696 O O . ARG A 1 85 ? 19.179 13.900 -21.027 1.00 54.25 85 ARG A O 1
ATOM 703 N N . GLY A 1 86 ? 17.183 13.502 -22.004 1.00 59.84 86 GLY A N 1
ATOM 704 C CA . GLY A 1 86 ? 17.520 12.384 -22.903 1.00 59.84 86 GLY A CA 1
ATOM 705 C C . GLY A 1 86 ? 18.118 11.116 -22.285 1.00 59.84 86 GLY A C 1
ATOM 706 O O . GLY A 1 86 ? 17.412 10.127 -22.096 1.00 59.84 86 GLY A O 1
ATOM 707 N N . PHE A 1 87 ? 19.418 11.133 -21.991 1.00 58.75 87 PHE A N 1
ATOM 708 C CA . PHE A 1 87 ? 20.234 9.936 -21.747 1.00 58.75 87 PHE A CA 1
ATOM 709 C C . PHE A 1 87 ? 20.202 9.460 -20.286 1.00 58.75 87 PHE A C 1
ATOM 711 O O . PHE A 1 87 ? 19.852 8.315 -19.997 1.00 58.75 87 PHE A O 1
ATOM 718 N N . TRP A 1 88 ? 20.444 10.370 -19.338 1.00 54.91 88 TRP A N 1
ATOM 719 C CA . TRP A 1 88 ? 20.485 10.071 -17.899 1.00 54.91 88 TRP A CA 1
ATOM 720 C C . TRP A 1 88 ? 19.152 9.552 -17.343 1.00 54.91 88 TRP A C 1
ATOM 722 O O . TRP A 1 88 ? 19.123 8.793 -16.376 1.00 54.91 88 TRP A O 1
ATOM 732 N N . ARG A 1 89 ? 18.030 9.918 -17.975 1.00 60.53 89 ARG A N 1
ATOM 733 C CA . ARG A 1 89 ? 16.699 9.398 -17.634 1.00 60.53 89 ARG A CA 1
ATOM 734 C C . ARG A 1 89 ? 16.532 7.933 -18.041 1.00 60.53 89 ARG A C 1
ATOM 736 O O . ARG A 1 89 ? 15.859 7.190 -17.333 1.00 60.53 89 ARG A O 1
ATOM 743 N N . ASN A 1 90 ? 17.104 7.522 -19.169 1.00 59.56 90 ASN A N 1
ATOM 744 C CA . ASN A 1 90 ? 17.053 6.133 -19.622 1.00 59.56 90 ASN A CA 1
ATOM 745 C C . ASN A 1 90 ? 18.027 5.281 -18.813 1.00 59.56 90 ASN A C 1
ATOM 747 O O . ASN A 1 90 ? 17.623 4.237 -18.313 1.00 59.56 90 ASN A O 1
ATOM 751 N N . LEU A 1 91 ? 19.239 5.787 -18.570 1.00 62.19 91 LEU A N 1
ATOM 752 C CA . LEU A 1 91 ? 20.239 5.104 -17.754 1.00 62.19 91 LEU A CA 1
ATOM 753 C C . LEU A 1 91 ? 19.754 4.880 -16.317 1.00 62.19 91 LEU A C 1
ATOM 755 O O . LEU A 1 91 ? 19.854 3.762 -15.823 1.00 62.19 91 LEU A O 1
ATOM 759 N N . ARG A 1 92 ? 19.132 5.888 -15.680 1.00 64.62 92 ARG A N 1
ATOM 760 C CA . ARG A 1 92 ? 18.520 5.760 -14.341 1.00 64.62 92 ARG A CA 1
ATOM 761 C C . ARG A 1 92 ? 17.359 4.761 -14.309 1.00 64.62 92 ARG A C 1
ATOM 763 O O . ARG A 1 92 ? 17.164 4.069 -13.317 1.00 64.62 92 ARG A O 1
ATOM 770 N N . ARG A 1 93 ? 16.575 4.678 -15.391 1.00 65.12 93 ARG A N 1
ATOM 771 C CA . ARG A 1 93 ? 15.493 3.686 -15.518 1.00 65.12 93 ARG A CA 1
ATOM 772 C C . ARG A 1 93 ? 16.041 2.270 -15.704 1.00 65.12 93 ARG A C 1
ATOM 774 O O . ARG A 1 93 ? 15.486 1.342 -15.128 1.00 65.12 93 ARG A O 1
ATOM 781 N N . LEU A 1 94 ? 17.121 2.109 -16.469 1.00 68.19 94 LEU A N 1
ATOM 782 C CA . LEU A 1 94 ? 17.768 0.816 -16.69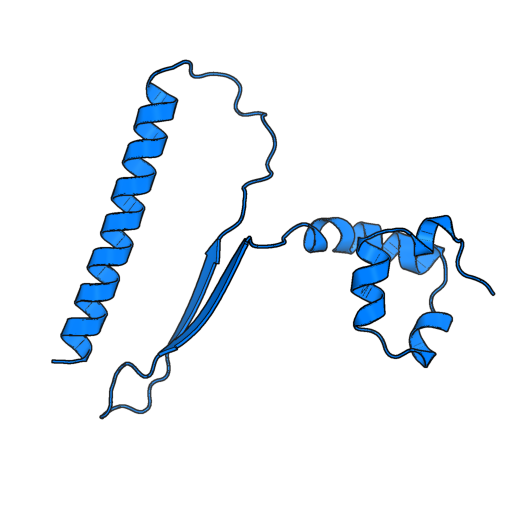5 1.00 68.19 94 LEU A CA 1
ATOM 783 C C . LEU A 1 94 ? 18.454 0.303 -15.422 1.00 68.19 94 LEU A C 1
ATOM 785 O O . LEU A 1 94 ? 18.211 -0.827 -15.015 1.00 68.19 94 LEU A O 1
ATOM 789 N N . THR A 1 95 ? 19.224 1.159 -14.743 1.00 72.69 95 THR A N 1
ATOM 790 C CA . THR A 1 95 ? 19.865 0.824 -13.456 1.00 72.69 95 THR A CA 1
ATOM 791 C C . THR A 1 95 ? 18.839 0.472 -12.387 1.00 72.69 95 THR A C 1
ATOM 793 O O . THR A 1 95 ? 19.007 -0.533 -11.706 1.00 72.69 95 THR A O 1
ATOM 796 N N . GLY A 1 96 ? 17.733 1.218 -12.288 1.00 76.31 96 GLY A N 1
ATOM 797 C CA . GLY A 1 96 ? 16.646 0.873 -11.368 1.00 76.31 96 GLY A CA 1
ATOM 798 C C . GLY A 1 96 ? 16.063 -0.522 -11.624 1.00 76.31 96 GLY A C 1
ATOM 799 O O . GLY A 1 96 ? 15.869 -1.285 -10.683 1.00 76.31 96 GLY A O 1
ATOM 800 N N . ARG A 1 97 ? 15.840 -0.895 -12.893 1.00 81.56 97 ARG A N 1
ATOM 801 C CA . ARG A 1 97 ? 15.338 -2.234 -13.255 1.00 81.56 97 ARG A CA 1
ATOM 802 C C . ARG A 1 97 ? 16.328 -3.345 -12.913 1.00 81.56 97 ARG A C 1
ATOM 804 O O . ARG A 1 97 ? 15.906 -4.368 -12.390 1.00 81.56 97 ARG A O 1
ATOM 811 N N . LEU A 1 98 ? 17.618 -3.138 -13.177 1.00 86.12 98 LEU A N 1
ATOM 812 C CA . LEU A 1 98 ? 18.662 -4.118 -12.863 1.00 86.12 98 LEU A CA 1
ATOM 813 C C . LEU A 1 98 ? 18.796 -4.345 -11.354 1.00 86.12 98 LEU A C 1
ATOM 815 O O . LEU A 1 98 ? 18.895 -5.488 -10.922 1.00 86.12 98 LEU A O 1
ATOM 819 N N . ILE A 1 99 ? 18.728 -3.279 -10.551 1.00 84.06 99 ILE A N 1
ATOM 820 C CA . ILE A 1 99 ? 18.761 -3.380 -9.085 1.00 84.06 99 ILE A CA 1
ATOM 821 C C . ILE A 1 99 ? 17.542 -4.152 -8.570 1.00 84.06 99 ILE A C 1
ATOM 823 O O . ILE A 1 99 ? 17.691 -5.053 -7.750 1.00 84.06 99 ILE A O 1
ATOM 827 N N . VAL A 1 100 ? 16.341 -3.846 -9.073 1.00 83.12 100 VAL A N 1
ATOM 828 C CA . VAL A 1 100 ? 15.121 -4.575 -8.685 1.00 83.12 100 VAL A CA 1
ATOM 829 C C . VAL A 1 100 ? 15.214 -6.051 -9.081 1.00 83.12 100 VAL A C 1
ATOM 831 O O . VAL A 1 100 ? 14.907 -6.914 -8.263 1.00 83.12 100 VAL A O 1
ATOM 834 N N . ALA A 1 101 ? 15.686 -6.357 -10.292 1.00 87.38 101 ALA A N 1
ATOM 835 C CA . ALA A 1 101 ? 15.881 -7.734 -10.743 1.00 87.38 101 ALA A CA 1
ATOM 836 C C . ALA A 1 101 ? 16.906 -8.488 -9.877 1.00 87.38 101 ALA A C 1
ATOM 838 O O . ALA A 1 101 ? 16.666 -9.638 -9.518 1.00 87.38 101 ALA A O 1
ATOM 839 N N . LEU A 1 102 ? 18.004 -7.832 -9.486 1.00 90.38 102 LEU A N 1
ATOM 840 C CA . LEU A 1 102 ? 19.005 -8.400 -8.583 1.00 90.38 102 LEU A CA 1
ATOM 841 C C . LEU A 1 102 ? 18.418 -8.696 -7.196 1.00 90.38 102 LEU A C 1
ATOM 843 O O . LEU A 1 102 ? 18.651 -9.775 -6.661 1.00 90.38 102 LEU A O 1
ATOM 847 N N . ILE A 1 103 ? 17.625 -7.781 -6.628 1.00 87.31 103 ILE A N 1
ATOM 848 C CA . ILE A 1 103 ? 16.952 -7.997 -5.336 1.00 87.31 103 ILE A CA 1
ATOM 849 C C . ILE A 1 103 ? 16.003 -9.199 -5.416 1.00 87.31 103 ILE A C 1
ATOM 851 O O . ILE A 1 103 ? 16.022 -10.044 -4.524 1.00 87.31 103 ILE A O 1
ATOM 855 N N . ILE A 1 104 ? 15.212 -9.308 -6.489 1.00 87.25 104 ILE A N 1
ATOM 856 C CA . ILE A 1 104 ? 14.311 -10.451 -6.703 1.00 87.25 104 ILE A CA 1
ATOM 857 C C . ILE A 1 104 ? 15.111 -11.753 -6.822 1.00 87.25 104 ILE A C 1
ATOM 859 O O . ILE A 1 104 ? 14.763 -12.739 -6.179 1.00 87.25 104 ILE A O 1
ATOM 863 N N . LEU A 1 105 ? 16.201 -11.759 -7.595 1.00 91.44 105 LEU A N 1
ATOM 864 C CA . LEU A 1 105 ? 17.060 -12.933 -7.756 1.00 91.44 105 LEU A CA 1
ATOM 865 C C . LEU A 1 105 ? 17.653 -13.392 -6.416 1.00 91.44 105 LEU A C 1
ATOM 867 O O . LEU A 1 105 ? 17.557 -14.569 -6.075 1.00 91.44 105 LEU A O 1
ATOM 871 N N . LEU A 1 106 ? 18.223 -12.469 -5.636 1.00 88.19 106 LEU A N 1
ATOM 872 C CA . LEU A 1 106 ? 18.778 -12.771 -4.313 1.00 88.19 106 LEU A CA 1
ATOM 873 C C . LEU A 1 106 ? 17.703 -13.289 -3.352 1.00 88.19 106 LEU A C 1
ATOM 875 O O . LEU A 1 106 ? 17.962 -14.207 -2.576 1.00 88.19 106 LEU A O 1
ATOM 879 N N . PHE A 1 107 ? 16.490 -12.742 -3.428 1.00 83.94 107 PHE A N 1
ATOM 880 C CA . PHE A 1 107 ? 15.363 -13.200 -2.624 1.00 83.94 107 PHE A CA 1
ATOM 881 C C . PHE A 1 107 ? 14.943 -14.636 -2.976 1.00 83.94 107 PHE A C 1
ATOM 883 O O . PHE A 1 107 ? 14.746 -15.453 -2.078 1.00 83.94 107 PHE A O 1
ATOM 890 N N . LEU A 1 108 ? 14.869 -14.976 -4.268 1.00 86.06 108 LEU A N 1
ATOM 891 C CA . LEU A 1 108 ? 14.568 -16.339 -4.719 1.00 86.06 108 LEU A CA 1
ATOM 892 C C . LEU A 1 108 ? 15.663 -17.336 -4.320 1.00 86.06 108 LEU A C 1
ATOM 894 O O . LEU A 1 108 ? 15.346 -18.439 -3.878 1.00 86.06 108 LEU A O 1
ATOM 898 N N . LEU A 1 109 ? 16.937 -16.944 -4.416 1.00 88.50 109 LEU A N 1
ATOM 899 C CA . LEU A 1 109 ? 18.060 -17.766 -3.956 1.00 88.50 109 LEU A CA 1
ATOM 900 C C . LEU A 1 109 ? 18.015 -18.003 -2.444 1.00 88.50 109 LEU A C 1
ATOM 902 O O . LEU A 1 109 ? 18.251 -19.124 -2.002 1.00 88.50 109 LEU A O 1
ATOM 906 N N . ALA A 1 110 ? 17.667 -16.982 -1.655 1.00 82.38 110 ALA A N 1
ATOM 907 C CA . ALA A 1 110 ? 17.475 -17.140 -0.218 1.00 82.38 110 ALA A CA 1
ATOM 908 C C . ALA A 1 110 ? 16.346 -18.138 0.076 1.00 82.38 110 ALA A C 1
ATOM 910 O O . ALA A 1 110 ? 16.539 -19.052 0.871 1.00 82.38 110 ALA A O 1
ATOM 911 N N . ILE A 1 111 ? 15.198 -18.017 -0.601 1.00 79.94 111 ILE A N 1
ATOM 912 C CA . ILE A 1 111 ? 14.090 -18.973 -0.461 1.00 79.94 111 ILE A CA 1
ATOM 913 C C . ILE A 1 111 ? 14.547 -20.398 -0.796 1.00 79.94 111 ILE A C 1
ATOM 915 O O . ILE A 1 111 ? 14.274 -21.308 -0.017 1.00 79.94 111 ILE A O 1
ATOM 919 N N . LEU A 1 112 ? 15.262 -20.590 -1.909 1.00 80.88 112 LEU A N 1
ATOM 920 C CA . LEU A 1 112 ? 15.771 -21.901 -2.313 1.00 80.88 112 LEU A CA 1
ATOM 921 C C . LEU A 1 112 ? 16.729 -22.483 -1.266 1.00 80.88 112 LEU A C 1
ATOM 923 O O . LEU A 1 112 ? 16.548 -23.626 -0.870 1.00 80.88 112 LEU A O 1
ATOM 927 N N . PHE A 1 113 ? 17.678 -21.685 -0.770 1.00 81.81 113 PHE A N 1
ATOM 928 C CA . PHE A 1 113 ? 18.610 -22.092 0.288 1.00 81.81 113 PHE A CA 1
ATOM 929 C C . PHE A 1 113 ? 17.897 -22.503 1.583 1.00 81.81 113 PHE A C 1
ATOM 931 O O . PHE A 1 113 ? 18.354 -23.398 2.281 1.00 81.81 113 PHE A O 1
ATOM 938 N N . PHE A 1 114 ? 16.781 -21.854 1.922 1.00 68.75 114 PHE A N 1
ATOM 939 C CA . PHE A 1 114 ? 15.972 -22.236 3.083 1.00 68.75 114 PHE A CA 1
ATOM 940 C C . PHE A 1 114 ? 15.080 -23.469 2.834 1.00 68.75 114 PHE A C 1
ATOM 942 O O . PHE A 1 114 ? 14.604 -24.064 3.803 1.00 68.75 114 PHE A O 1
ATOM 949 N N . LEU A 1 115 ? 14.830 -23.834 1.569 1.00 70.31 115 LEU A N 1
ATOM 950 C CA . LEU A 1 115 ? 14.026 -24.995 1.162 1.00 70.31 115 LEU A CA 1
ATOM 951 C C . LEU A 1 115 ? 14.852 -26.281 0.990 1.00 70.31 115 LEU A C 1
ATOM 953 O O . LEU A 1 115 ? 14.304 -27.358 1.225 1.00 70.31 115 LEU A O 1
ATOM 957 N N . THR A 1 116 ? 16.114 -26.173 0.559 1.00 72.75 116 THR A N 1
ATOM 958 C CA . THR A 1 116 ? 17.084 -27.282 0.431 1.00 72.75 116 THR A CA 1
ATOM 959 C C . THR A 1 116 ? 17.732 -27.625 1.764 1.00 72.75 116 THR A C 1
ATOM 961 O O . THR A 1 116 ? 17.804 -28.828 2.095 1.00 72.75 116 THR A O 1
#

Radius of gyration: 22.37 Å; chains: 1; bounding box: 50×48×37 Å

Secondary structure (DSSP, 8-state):
-PPPHHHHT-HHHHHHHHTS-HHHHTT--HHHHHHHHHHHTTGGG---SEEEEEEEE--SSS--EEEEEEEE------S------THHHHHHHHHHHHHHHHHHHHHHHHHHHHH-

Sequence (116 aa):
MTIDERVARDPFIRQFFERIPAHMRETFTPRQLAALKMVFGESTRAGHLVDIRLEIPLSLRRKKRFYLVAISGQDHRGGKRVGKRGFWRNLRRLTGRLIVALIILLFLLAILFFLT

Foldseek 3Di:
DDDDVVLCPDPVSVVVCVPPPPVVNVVDDPVNSVVCCVVCVVVVVPPFPDWDWDFDPLAPPDPDTDIDTDTHHDDPPDDPPPDDDDDVVVVVVVVVVVVVVVVVVVVVVSSVVSVD

pLDDT: mean 70.65, std 11.52, range [45.19, 91.44]